Protein AF-Q4RDM4-F1 (afdb_monomer)

Organism: Tetraodon nigroviridis (NCBI:txid99883)

Solvent-accessible surface area (backbone atoms only — not comparable to full-atom values): 5455 Å² total; per-residue (Å²): 133,80,91,82,84,81,83,84,79,83,85,78,79,88,73,64,64,78,80,60,72,49,79,43,78,49,81,45,76,59,82,77,70,86,90,75,45,66,67,57,50,50,38,33,71,71,69,74,42,84,72,91,70,90,72,80,79,82,79,70,50,78,50,76,45,78,46,80,54,95,96,34,34,34,35,39,39,40,40,68

Mean predicted aligned error: 12.15 Å

pLDDT: mean 78.06, std 16.67, range [42.72, 95.38]

Sequence (80 aa):
MASNDSRLQQQSSQKDAADQNFDYMFKLLIIGNSSVGKTSFLFRYADDSFTSAFVSTVGIDFKVKTVFRNDKRIKLQIWV

Nearest PDB structures (foldseek):
  6whe-assembly1_A  TM=9.671E-01  e=1.560E-07  Homo sapiens
  4i1o-assembly2_C  TM=9.576E-01  e=1.273E-07  Homo sapiens
  3tkl-assembly1_A  TM=9.602E-01  e=2.047E-07  Homo sapiens
  4fmb-assembly1_B  TM=9.432E-01  e=6.950E-07  Homo sapiens
  5fbw-assembly1_B  TM=9.478E-01  e=1.570E-06  Homo sapiens

Radius of gyration: 21.27 Å; Cα contacts (8 Å, |Δi|>4): 87; chains: 1; bounding box: 32×49×67 Å

Structure (mmCIF, N/CA/C/O backbone):
data_AF-Q4RDM4-F1
#
_entry.id   AF-Q4RDM4-F1
#
loop_
_atom_site.group_PDB
_atom_site.id
_atom_site.type_symbol
_atom_site.label_atom_id
_atom_site.label_alt_id
_atom_site.label_comp_id
_atom_site.label_asym_id
_atom_site.label_entity_id
_atom_site.label_seq_id
_atom_site.pdbx_PDB_ins_code
_atom_site.Cartn_x
_atom_site.Cartn_y
_atom_site.Cartn_z
_atom_site.occupancy
_atom_site.B_iso_or_equiv
_atom_site.auth_seq_id
_atom_site.auth_comp_id
_atom_site.auth_asym_id
_atom_site.auth_atom_id
_atom_site.pdbx_PDB_model_num
ATOM 1 N N . MET A 1 1 ? -6.930 38.146 47.854 1.00 42.72 1 MET A N 1
ATOM 2 C CA . MET A 1 1 ? -7.807 38.482 46.715 1.00 42.72 1 MET A CA 1
ATOM 3 C C . MET A 1 1 ? -7.081 38.062 45.448 1.00 42.72 1 MET A C 1
ATOM 5 O O . MET A 1 1 ? -5.981 38.547 45.258 1.00 42.72 1 MET A O 1
ATOM 9 N N . ALA A 1 2 ? -7.676 37.112 44.709 1.00 43.97 2 ALA A N 1
ATOM 10 C CA . ALA A 1 2 ? -7.370 36.643 43.343 1.00 43.97 2 ALA A CA 1
ATOM 11 C C . ALA A 1 2 ? -5.874 36.452 42.990 1.00 43.97 2 ALA A C 1
ATOM 13 O O . ALA A 1 2 ? -5.162 37.417 42.762 1.00 43.97 2 ALA A O 1
ATOM 14 N N . SER A 1 3 ? -5.303 35.243 42.980 1.00 51.97 3 SER A N 1
ATOM 15 C CA . SER A 1 3 ? -5.585 34.132 42.048 1.00 51.97 3 SER A CA 1
ATOM 16 C C . SER A 1 3 ? -5.768 34.602 40.607 1.00 51.97 3 SER A C 1
ATOM 18 O O . SER A 1 3 ? -6.883 34.944 40.227 1.00 51.97 3 SER A O 1
ATOM 20 N N . ASN A 1 4 ? -4.688 34.602 39.821 1.00 53.81 4 ASN A N 1
ATOM 21 C CA . ASN A 1 4 ? -4.691 34.166 38.421 1.00 53.81 4 ASN A CA 1
ATOM 22 C C . ASN A 1 4 ? -3.297 34.319 37.813 1.00 53.81 4 ASN A C 1
ATOM 24 O O . ASN A 1 4 ? -2.940 35.395 37.355 1.00 53.81 4 ASN A O 1
ATOM 28 N N . ASP A 1 5 ? -2.562 33.213 37.734 1.00 56.16 5 ASP A N 1
ATOM 29 C CA . ASP A 1 5 ? -1.645 33.009 36.607 1.00 56.16 5 ASP A CA 1
ATOM 30 C C . ASP A 1 5 ? -1.610 31.533 36.173 1.00 56.16 5 ASP A C 1
ATOM 32 O O . ASP A 1 5 ? -0.600 30.955 35.787 1.00 56.16 5 ASP A O 1
ATOM 36 N N . SER A 1 6 ? -2.781 30.892 36.217 1.00 54.28 6 SER A N 1
ATOM 37 C CA . SER A 1 6 ? -3.001 29.496 35.816 1.00 54.28 6 SER A CA 1
ATOM 38 C C . SER A 1 6 ? -3.106 29.309 34.292 1.00 54.28 6 SER A C 1
ATOM 40 O O . SER A 1 6 ? -3.693 28.331 33.835 1.00 54.28 6 SER A O 1
ATOM 42 N N . ARG A 1 7 ? -2.598 30.237 33.469 1.00 58.09 7 ARG A N 1
ATOM 43 C CA . ARG A 1 7 ? -2.862 30.250 32.015 1.00 58.09 7 ARG A CA 1
ATOM 44 C C . ARG A 1 7 ? -1.767 29.653 31.129 1.00 58.09 7 ARG A C 1
ATOM 46 O O . ARG A 1 7 ? -1.866 29.761 29.913 1.00 58.09 7 ARG A O 1
ATOM 53 N N . LEU A 1 8 ? -0.771 28.977 31.705 1.00 61.38 8 LEU A N 1
ATOM 54 C CA . LEU A 1 8 ? 0.343 28.386 30.944 1.00 61.38 8 LEU A CA 1
ATOM 55 C C . LEU A 1 8 ? 0.461 26.854 31.039 1.00 61.38 8 LEU A C 1
ATOM 57 O O . LEU A 1 8 ? 1.492 26.298 30.675 1.00 61.38 8 LEU A O 1
ATOM 61 N N . GLN A 1 9 ? -0.589 26.140 31.453 1.00 55.97 9 GLN A N 1
ATOM 62 C CA . GLN A 1 9 ? -0.608 24.669 31.417 1.00 55.97 9 GLN A CA 1
ATOM 63 C C . GLN A 1 9 ? -1.870 24.121 30.745 1.00 55.97 9 GLN A C 1
ATOM 65 O O . GLN A 1 9 ? -2.765 23.640 31.425 1.00 55.97 9 GLN A O 1
ATOM 70 N N . GLN A 1 10 ? -1.940 24.181 29.410 1.00 56.56 10 GLN A N 1
ATOM 71 C CA . GLN A 1 10 ? -2.571 23.131 28.587 1.00 56.56 10 GLN A CA 1
ATOM 72 C C . GLN A 1 10 ? -2.413 23.423 27.089 1.00 56.56 10 GLN A C 1
ATOM 74 O O . GLN A 1 10 ? -3.323 23.886 26.412 1.00 56.56 10 GLN A O 1
ATOM 79 N N . GLN A 1 11 ? -1.247 23.103 26.539 1.00 50.41 11 GLN A N 1
ATOM 80 C CA . GLN A 1 11 ? -1.154 22.694 25.134 1.00 50.41 11 GLN A CA 1
ATOM 81 C C . GLN A 1 11 ? -0.361 21.388 25.068 1.00 50.41 11 GLN A C 1
ATOM 83 O O . GLN A 1 11 ? 0.695 21.288 24.457 1.00 50.41 11 GLN A O 1
ATOM 88 N N . SER A 1 12 ? -0.866 20.364 25.759 1.00 46.41 12 SER A N 1
ATOM 89 C CA . SER A 1 12 ? -0.439 18.985 25.538 1.00 46.41 12 SER A CA 1
ATOM 90 C C . SER A 1 12 ? -1.172 18.432 24.312 1.00 46.41 12 SER A C 1
ATOM 92 O O . SER A 1 12 ? -2.370 18.169 24.365 1.00 46.41 12 SER A O 1
ATOM 94 N N . SER A 1 13 ? -0.426 18.271 23.220 1.00 51.91 13 SER A N 1
ATOM 95 C CA . SER A 1 13 ? -0.552 17.158 22.267 1.00 51.91 13 SER A CA 1
ATOM 96 C C . SER A 1 13 ? -1.933 16.916 21.629 1.00 51.91 13 SER A C 1
ATOM 98 O O . SER A 1 13 ? -2.603 15.934 21.923 1.00 51.91 13 SER A O 1
ATOM 100 N N . GLN A 1 14 ? -2.336 17.752 20.668 1.00 52.19 14 GLN A N 1
ATOM 101 C CA . GLN A 1 14 ? -3.452 17.457 19.744 1.00 52.19 14 GLN A CA 1
ATOM 102 C C . GLN A 1 14 ? -2.973 17.201 18.301 1.00 52.19 14 GLN A C 1
ATOM 104 O O . GLN A 1 14 ? -3.621 17.605 17.340 1.00 52.19 14 GLN A O 1
ATOM 109 N N . LYS A 1 15 ? -1.824 16.537 18.119 1.00 45.50 15 LYS A N 1
ATOM 110 C CA . LYS A 1 15 ? -1.355 16.123 16.780 1.00 45.50 15 LYS A CA 1
ATOM 111 C C . LYS A 1 15 ? -1.395 14.617 16.515 1.00 45.50 15 LYS A C 1
ATOM 113 O O . LYS A 1 15 ? -1.374 14.237 15.354 1.00 45.50 15 LYS A O 1
ATOM 118 N N . ASP A 1 16 ? -1.602 13.786 17.536 1.00 46.91 16 ASP A N 1
ATOM 119 C CA . ASP A 1 16 ? -1.487 12.325 17.379 1.00 46.91 16 ASP A CA 1
ATOM 120 C C . ASP A 1 16 ? -2.838 11.590 17.268 1.00 46.91 16 ASP A C 1
ATOM 122 O O . ASP A 1 16 ? -2.887 10.408 16.932 1.00 46.91 16 ASP A O 1
ATOM 126 N N . ALA A 1 17 ? -3.966 12.273 17.506 1.00 50.00 17 ALA A N 1
ATOM 127 C CA . ALA A 1 17 ? -5.295 11.648 17.457 1.00 50.00 17 ALA A CA 1
ATOM 128 C C . ALA A 1 17 ? -5.823 11.440 16.025 1.00 50.00 17 ALA A C 1
ATOM 130 O O . ALA A 1 17 ? -6.599 10.517 15.777 1.00 50.00 17 ALA A O 1
ATOM 131 N N . ALA A 1 18 ? -5.397 12.274 15.069 1.00 52.25 18 ALA A N 1
ATOM 132 C CA . ALA A 1 18 ? -5.786 12.121 13.666 1.00 52.25 18 ALA A CA 1
ATOM 133 C C . ALA A 1 18 ? -5.166 10.861 13.041 1.00 52.25 18 ALA A C 1
ATOM 135 O O . ALA A 1 18 ? -5.803 10.208 12.214 1.00 52.25 18 ALA A O 1
ATOM 136 N N . ASP A 1 19 ? -3.964 10.486 13.491 1.00 56.00 19 ASP A N 1
ATOM 137 C CA . ASP A 1 19 ? -3.256 9.307 13.000 1.00 56.00 19 ASP A CA 1
ATOM 138 C C . ASP A 1 19 ? -3.809 7.988 13.548 1.00 56.00 19 ASP A C 1
ATOM 140 O O . ASP A 1 19 ? -3.595 6.959 12.914 1.00 56.00 19 ASP A O 1
ATOM 144 N N . GLN A 1 20 ? -4.563 8.011 14.653 1.00 61.31 20 GLN A N 1
ATOM 145 C CA . GLN A 1 20 ? -5.168 6.830 15.290 1.00 61.31 20 GLN A CA 1
ATOM 146 C C . GLN A 1 20 ? -6.648 6.618 14.933 1.00 61.31 20 GLN A C 1
ATOM 148 O O . GLN A 1 20 ? -7.312 5.756 15.502 1.00 61.31 20 GLN A O 1
ATOM 153 N N . ASN A 1 21 ? -7.199 7.382 13.985 1.00 78.62 21 ASN A N 1
ATOM 154 C CA . ASN A 1 21 ? -8.602 7.247 13.586 1.00 78.62 21 ASN A CA 1
ATOM 155 C C . ASN A 1 21 ? -8.805 6.108 12.571 1.00 78.62 21 ASN A C 1
ATOM 157 O O . ASN A 1 21 ? -9.305 6.320 11.461 1.00 78.62 21 ASN A O 1
ATOM 161 N N . PHE A 1 22 ? -8.361 4.903 12.921 1.00 86.31 22 PHE A N 1
ATOM 162 C CA . PHE A 1 22 ? -8.627 3.685 12.167 1.00 86.31 22 PHE A CA 1
ATOM 163 C C . PHE A 1 22 ? -8.883 2.514 13.121 1.00 86.31 22 PHE A C 1
ATOM 165 O O . PHE A 1 22 ? -8.206 2.363 14.131 1.00 86.31 22 PHE A O 1
ATOM 172 N N . ASP A 1 23 ? -9.864 1.678 12.794 1.00 92.19 23 ASP A N 1
ATOM 173 C CA . ASP A 1 23 ? -10.199 0.476 13.561 1.00 92.19 23 ASP A CA 1
ATOM 174 C C . ASP A 1 23 ? -9.227 -0.673 13.266 1.00 92.19 23 ASP A C 1
ATOM 176 O O . ASP A 1 23 ? -8.927 -1.485 14.139 1.00 92.19 23 ASP A O 1
ATOM 180 N N . TYR A 1 24 ? -8.738 -0.752 12.024 1.00 93.94 24 TYR A N 1
ATOM 181 C CA . TYR A 1 24 ? -7.855 -1.824 11.567 1.00 93.94 24 TYR A CA 1
ATOM 182 C C . TYR A 1 24 ? -6.736 -1.290 10.682 1.00 93.94 24 TYR A C 1
ATOM 184 O O . TYR A 1 24 ? -6.941 -0.360 9.902 1.00 93.94 24 TYR A O 1
ATOM 192 N N . MET A 1 25 ? -5.568 -1.930 10.756 1.00 93.94 25 MET A N 1
ATOM 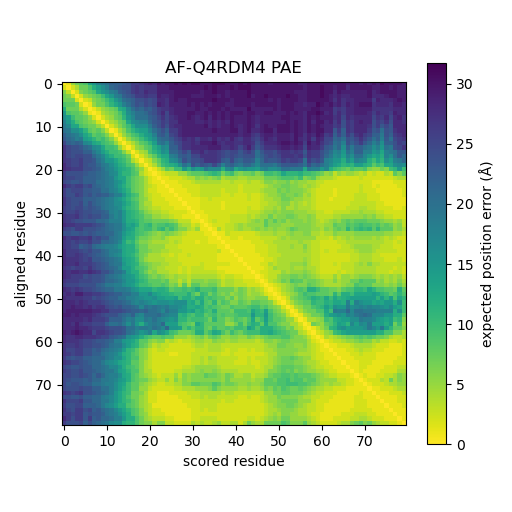193 C CA . MET A 1 25 ? -4.454 -1.686 9.845 1.00 93.94 25 MET A CA 1
ATOM 194 C C . MET A 1 25 ? -3.987 -2.995 9.216 1.00 93.94 25 MET A C 1
ATOM 196 O O . MET A 1 25 ? -3.602 -3.922 9.926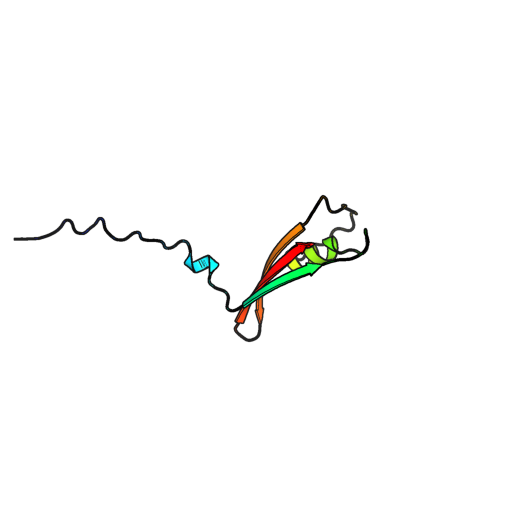 1.00 93.94 25 MET A O 1
ATOM 200 N N . PHE A 1 26 ? -3.970 -3.041 7.886 1.00 95.38 26 PHE A N 1
ATOM 201 C CA . PHE A 1 26 ? -3.428 -4.167 7.131 1.00 95.38 26 PHE A CA 1
ATOM 202 C C . PHE A 1 26 ? -2.181 -3.757 6.368 1.00 95.38 26 PHE A C 1
ATOM 204 O O . PHE A 1 26 ? -2.102 -2.663 5.806 1.00 95.38 26 PHE A O 1
ATOM 211 N N . LYS A 1 27 ? -1.220 -4.679 6.340 1.00 94.62 27 LYS A N 1
ATOM 212 C CA . LYS A 1 27 ? 0.035 -4.548 5.616 1.00 94.62 27 LYS A CA 1
ATOM 213 C C . LYS A 1 27 ? 0.028 -5.501 4.424 1.00 94.62 27 LYS A C 1
ATOM 215 O O . LYS A 1 27 ? -0.081 -6.706 4.623 1.00 94.62 27 LYS A O 1
ATOM 220 N N . LEU A 1 28 ? 0.107 -4.967 3.209 1.00 94.56 28 LEU A N 1
ATOM 221 C CA . LEU A 1 28 ? -0.001 -5.716 1.959 1.00 94.56 28 LEU A CA 1
ATOM 222 C C . LEU A 1 28 ? 1.296 -5.599 1.163 1.00 94.56 28 LEU A C 1
ATOM 224 O O . LEU A 1 28 ? 1.721 -4.493 0.854 1.00 94.56 28 LEU A O 1
ATOM 228 N N . LEU A 1 29 ? 1.885 -6.729 0.786 1.00 94.00 29 LEU A N 1
ATOM 229 C CA . LEU A 1 29 ? 3.039 -6.782 -0.108 1.00 94.00 29 LEU A CA 1
ATOM 230 C C . LEU A 1 29 ? 2.608 -7.397 -1.441 1.00 94.00 29 LEU A C 1
ATOM 232 O O . LEU A 1 29 ? 2.077 -8.507 -1.467 1.00 94.00 29 LEU A O 1
ATOM 236 N N . ILE A 1 30 ? 2.831 -6.684 -2.540 1.00 91.50 30 ILE A N 1
ATOM 237 C CA . ILE A 1 30 ? 2.511 -7.144 -3.889 1.00 91.50 30 ILE A CA 1
ATOM 238 C C . ILE A 1 30 ? 3.799 -7.643 -4.541 1.00 91.50 30 ILE A C 1
ATOM 240 O O . ILE A 1 30 ? 4.672 -6.864 -4.903 1.00 91.50 30 ILE A O 1
ATOM 244 N N . ILE A 1 31 ? 3.895 -8.956 -4.736 1.00 91.44 31 ILE A N 1
ATOM 245 C CA . ILE A 1 31 ? 5.042 -9.607 -5.378 1.00 91.44 31 ILE A CA 1
ATOM 246 C C . ILE A 1 31 ? 4.668 -10.153 -6.756 1.00 91.44 31 ILE A C 1
ATOM 248 O O . ILE A 1 31 ? 3.512 -10.468 -7.029 1.00 91.44 31 ILE A O 1
ATOM 252 N N . GLY A 1 32 ? 5.656 -10.273 -7.638 1.00 90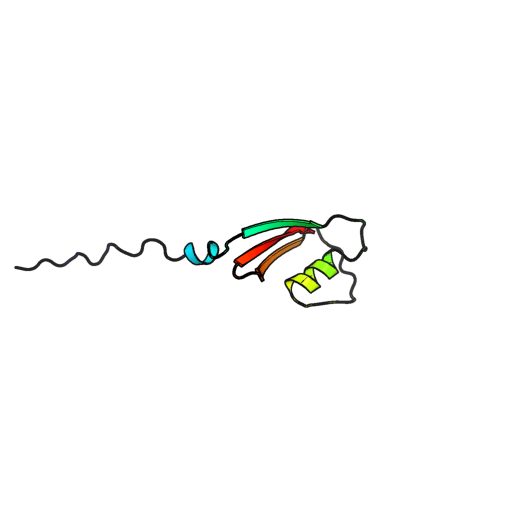.12 32 GLY A N 1
A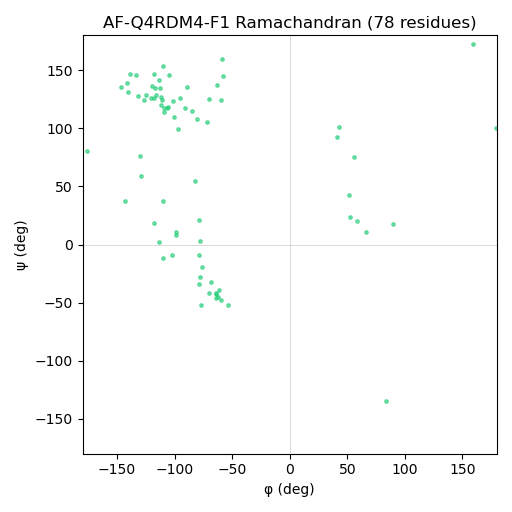TOM 253 C CA . GLY A 1 32 ? 5.479 -10.859 -8.966 1.00 90.12 32 GLY A CA 1
ATOM 254 C C . GLY A 1 32 ? 6.567 -10.429 -9.939 1.00 90.12 32 GLY A C 1
ATOM 255 O O . GLY A 1 32 ? 7.357 -9.530 -9.640 1.00 90.12 32 GLY A O 1
ATOM 256 N N . ASN A 1 33 ? 6.579 -11.038 -11.124 1.00 89.12 33 ASN A N 1
ATOM 257 C CA . ASN A 1 33 ? 7.578 -10.765 -12.158 1.00 89.12 33 ASN A CA 1
ATOM 258 C C . ASN A 1 33 ? 7.593 -9.288 -12.580 1.00 89.12 33 ASN A C 1
ATOM 260 O O . ASN A 1 33 ? 6.631 -8.534 -12.383 1.00 89.12 33 ASN A O 1
ATOM 264 N N . SER A 1 34 ? 8.702 -8.854 -13.168 1.00 84.94 34 SER A N 1
ATOM 265 C CA . SER A 1 34 ? 8.799 -7.526 -13.772 1.00 84.94 34 SER A CA 1
ATOM 266 C C . SER A 1 34 ? 7.732 -7.347 -14.855 1.00 84.94 34 SER A C 1
ATOM 268 O O . SER A 1 34 ? 7.367 -8.294 -15.548 1.00 84.94 34 SER A O 1
ATOM 270 N N . SER A 1 35 ? 7.207 -6.127 -14.971 1.00 82.19 35 SER A N 1
ATOM 271 C CA . SER A 1 35 ? 6.257 -5.733 -16.024 1.00 82.19 35 SER A CA 1
ATOM 272 C C . SER A 1 35 ? 4.873 -6.400 -16.010 1.00 82.19 35 SER A C 1
ATOM 274 O O . SER A 1 35 ? 4.095 -6.174 -16.928 1.00 82.19 35 SER A O 1
ATOM 276 N N . VAL A 1 36 ? 4.494 -7.128 -14.951 1.00 88.75 36 VAL A N 1
ATOM 277 C CA . VAL A 1 36 ? 3.123 -7.679 -14.801 1.00 88.75 36 VAL A CA 1
ATOM 278 C C . VAL A 1 36 ? 2.074 -6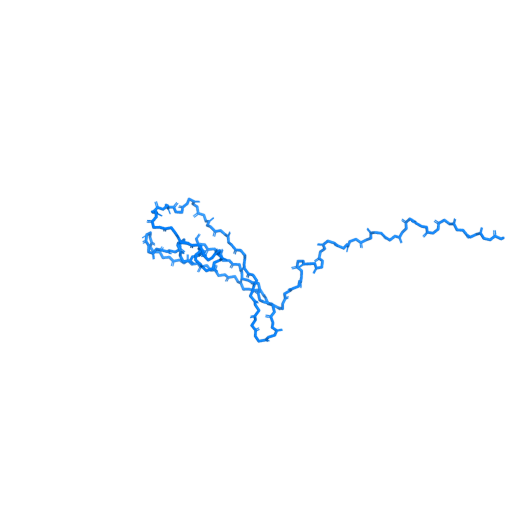.647 -14.351 1.00 88.75 36 VAL A C 1
ATOM 280 O O . VAL A 1 36 ? 0.925 -6.999 -14.113 1.00 88.75 36 VAL A O 1
ATOM 283 N N . GLY A 1 37 ? 2.459 -5.374 -14.197 1.00 88.12 37 GLY A N 1
ATOM 284 C CA . GLY A 1 37 ? 1.534 -4.282 -13.864 1.00 88.12 37 GLY A CA 1
ATOM 285 C C . GLY A 1 37 ? 1.319 -4.008 -12.370 1.00 88.12 37 GLY A C 1
ATOM 286 O O . GLY A 1 37 ? 0.361 -3.326 -12.022 1.00 88.12 37 GLY A O 1
ATOM 287 N N . LYS A 1 38 ? 2.203 -4.482 -11.478 1.00 91.44 38 LYS A N 1
ATOM 288 C CA . LYS A 1 38 ? 2.100 -4.266 -10.015 1.00 91.44 38 LYS A CA 1
ATOM 289 C C . LYS A 1 38 ? 1.969 -2.784 -9.635 1.00 91.44 38 LYS A C 1
ATOM 291 O O . LYS A 1 38 ? 1.022 -2.400 -8.956 1.00 91.44 38 LYS A O 1
ATOM 296 N N . THR A 1 39 ? 2.876 -1.945 -10.140 1.00 88.25 39 THR A N 1
ATOM 297 C CA . THR A 1 39 ? 2.858 -0.491 -9.916 1.00 88.25 39 THR A CA 1
ATOM 298 C C . THR A 1 39 ? 1.614 0.162 -10.524 1.00 88.25 39 THR A C 1
ATOM 300 O O . THR A 1 39 ? 0.959 0.960 -9.861 1.00 88.25 39 THR A O 1
ATOM 303 N N . SER A 1 40 ? 1.207 -0.227 -11.737 1.00 87.69 40 SER A N 1
ATOM 304 C CA . SER A 1 40 ? -0.020 0.284 -12.368 1.00 87.69 40 SER A CA 1
ATOM 305 C C . SER A 1 40 ? -1.276 -0.057 -11.560 1.00 87.69 40 SER A C 1
ATOM 307 O O . SER A 1 40 ? -2.162 0.784 -11.419 1.00 87.69 40 SER A O 1
ATOM 309 N N . PHE A 1 41 ? -1.344 -1.265 -10.991 1.00 88.25 41 PHE A N 1
ATOM 310 C CA . PHE A 1 41 ? -2.422 -1.672 -10.091 1.00 88.25 41 PHE A CA 1
ATOM 311 C C . PHE A 1 41 ? -2.426 -0.840 -8.805 1.00 88.25 41 PHE A C 1
ATOM 313 O O . PHE A 1 41 ? -3.481 -0.349 -8.405 1.00 88.25 41 PHE A O 1
ATOM 320 N N . LEU A 1 42 ? -1.257 -0.635 -8.187 1.00 89.31 42 LEU A N 1
ATOM 321 C CA . LEU A 1 42 ? -1.126 0.180 -6.980 1.00 89.31 42 LEU A CA 1
ATOM 322 C C . LEU A 1 42 ? -1.591 1.620 -7.213 1.00 89.31 42 LEU A C 1
ATOM 324 O O . LEU A 1 42 ? -2.393 2.125 -6.433 1.00 89.31 42 LEU A O 1
ATOM 328 N N . PHE A 1 43 ? -1.142 2.260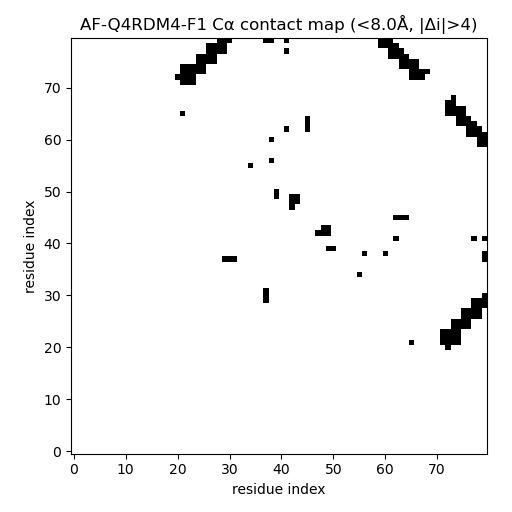 -8.294 1.00 86.88 43 PHE A N 1
ATOM 329 C CA . PHE A 1 43 ? -1.548 3.626 -8.633 1.00 86.88 43 PHE A CA 1
ATOM 330 C C . PHE A 1 43 ? -3.036 3.728 -8.949 1.00 86.88 43 PHE A C 1
ATOM 332 O O . PHE A 1 43 ? -3.697 4.641 -8.456 1.00 86.88 43 PHE A O 1
ATOM 339 N N . ARG A 1 44 ? -3.593 2.762 -9.689 1.00 89.06 44 ARG A N 1
ATOM 340 C CA . ARG A 1 44 ? -5.034 2.735 -9.944 1.00 89.06 44 ARG A CA 1
ATOM 341 C C . ARG A 1 44 ? -5.821 2.573 -8.650 1.00 89.06 44 ARG A C 1
ATOM 343 O O . ARG A 1 44 ? -6.810 3.262 -8.441 1.00 89.06 44 ARG A O 1
ATOM 350 N N . TYR A 1 45 ? -5.402 1.668 -7.773 1.00 87.25 45 TYR A N 1
ATOM 351 C CA . TYR A 1 45 ? -6.114 1.432 -6.526 1.00 87.25 45 TYR A CA 1
ATOM 352 C C . TYR A 1 45 ? -5.970 2.596 -5.544 1.00 87.25 45 TYR A C 1
ATOM 354 O O . TYR A 1 45 ? -6.949 2.956 -4.893 1.00 87.25 45 TYR A O 1
ATOM 362 N N . ALA A 1 46 ? -4.776 3.176 -5.405 1.00 85.62 46 ALA A N 1
ATOM 363 C CA . ALA A 1 46 ? -4.495 4.233 -4.440 1.00 85.62 46 ALA A CA 1
ATOM 364 C C . ALA A 1 46 ? -5.038 5.592 -4.901 1.00 85.62 46 ALA A C 1
ATOM 366 O O . ALA A 1 46 ? -5.827 6.198 -4.171 1.00 85.62 46 ALA A O 1
ATOM 367 N N . ASP A 1 47 ? -4.685 5.990 -6.125 1.00 83.19 47 ASP A N 1
ATOM 368 C CA . ASP A 1 47 ? -4.801 7.359 -6.638 1.00 83.19 47 ASP A CA 1
ATOM 369 C C . ASP A 1 47 ? -5.834 7.496 -7.779 1.00 83.19 47 ASP A C 1
ATOM 371 O O . ASP A 1 47 ? -5.966 8.574 -8.351 1.00 83.19 47 ASP A O 1
ATOM 375 N N . ASP A 1 48 ? -6.533 6.412 -8.146 1.00 81.50 48 ASP A N 1
ATOM 376 C CA . ASP A 1 48 ? -7.463 6.331 -9.293 1.00 81.50 48 ASP A CA 1
ATOM 377 C C . ASP A 1 48 ? -6.856 6.800 -10.632 1.00 81.50 48 ASP A C 1
ATOM 379 O O . ASP A 1 48 ? -7.544 7.174 -11.580 1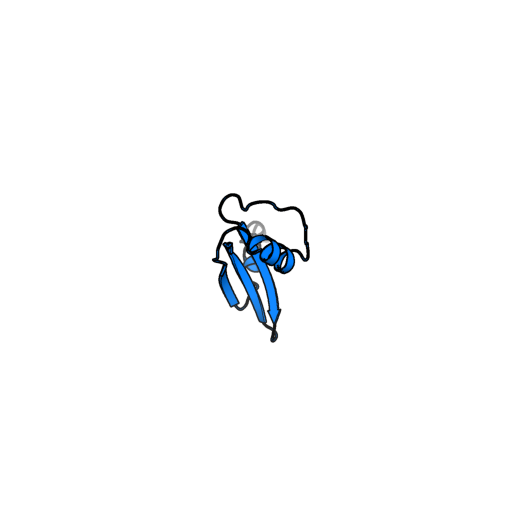.00 81.50 48 ASP A O 1
ATOM 383 N N . SER A 1 49 ? -5.526 6.748 -10.725 1.00 75.31 49 SER A N 1
ATOM 384 C CA . SER A 1 49 ? -4.760 7.177 -11.889 1.00 75.31 49 SER A CA 1
ATOM 385 C C . SER A 1 49 ? -4.256 5.976 -12.678 1.00 75.31 49 SER A C 1
ATOM 387 O O . SER A 1 49 ? -3.925 4.925 -12.124 1.00 75.31 49 SER A O 1
ATOM 389 N N . PHE A 1 50 ? -4.194 6.117 -14.000 1.00 73.25 50 PHE A N 1
ATOM 390 C CA . PHE A 1 50 ? -3.577 5.134 -14.878 1.00 73.25 50 PHE A CA 1
ATOM 391 C C . PHE A 1 50 ? -2.799 5.829 -15.983 1.00 73.25 50 PHE A C 1
ATOM 393 O O . PHE A 1 50 ? -3.324 6.698 -16.675 1.00 73.25 50 PHE A O 1
ATOM 400 N N . THR A 1 51 ? -1.558 5.393 -16.170 1.00 71.62 51 THR A N 1
ATOM 401 C CA . THR A 1 51 ? -0.722 5.777 -17.301 1.00 71.62 51 THR A CA 1
ATOM 402 C C . THR A 1 51 ? -0.358 4.531 -18.095 1.00 71.62 51 THR A C 1
ATOM 404 O O . THR A 1 51 ? -0.016 3.497 -17.520 1.00 71.62 51 THR A O 1
ATOM 407 N N . SER A 1 52 ? -0.444 4.628 -19.421 1.00 68.25 52 SER A N 1
ATOM 408 C CA . SER A 1 52 ? 0.028 3.588 -20.338 1.00 68.25 52 SER A CA 1
ATOM 409 C C . SER A 1 52 ? 1.548 3.619 -20.522 1.00 68.25 52 SER A C 1
ATOM 411 O O . SER A 1 52 ? 2.102 2.718 -21.147 1.00 68.25 52 SER A O 1
ATOM 413 N N . ALA A 1 53 ? 2.231 4.648 -20.007 1.00 70.19 53 ALA A N 1
ATOM 414 C CA . ALA A 1 53 ? 3.681 4.722 -20.050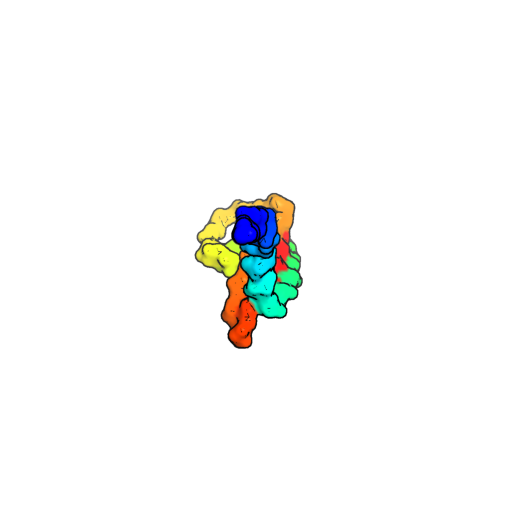 1.00 70.19 53 ALA A CA 1
ATOM 415 C C . ALA A 1 53 ? 4.281 3.670 -19.111 1.00 70.19 53 ALA A C 1
ATOM 417 O O . ALA A 1 53 ? 3.975 3.632 -17.917 1.00 70.19 53 ALA A O 1
ATOM 418 N N . PHE A 1 54 ? 5.160 2.827 -19.653 1.00 62.31 54 PHE A N 1
ATOM 419 C CA . PHE A 1 54 ? 5.934 1.903 -18.841 1.00 62.31 54 PHE A CA 1
ATOM 420 C C . PHE A 1 54 ? 6.993 2.686 -18.064 1.00 62.31 54 PHE A C 1
ATOM 422 O O . PHE A 1 54 ? 7.999 3.120 -18.623 1.00 62.31 54 PHE A O 1
ATOM 429 N N . VAL A 1 55 ? 6.758 2.857 -16.767 1.00 68.75 55 VAL A N 1
ATOM 430 C CA . VAL A 1 55 ? 7.757 3.352 -15.823 1.00 68.75 55 VAL A CA 1
ATOM 431 C C . VAL A 1 55 ? 8.141 2.173 -14.944 1.00 68.75 55 VAL A C 1
ATOM 433 O O . VAL A 1 55 ? 7.300 1.636 -14.222 1.00 68.75 55 VAL A O 1
ATOM 436 N N . SER A 1 56 ? 9.396 1.728 -15.045 1.00 70.00 56 SER A N 1
ATOM 437 C CA . SER A 1 56 ? 9.905 0.703 -14.136 1.00 70.00 56 SER A CA 1
ATOM 438 C C . SER A 1 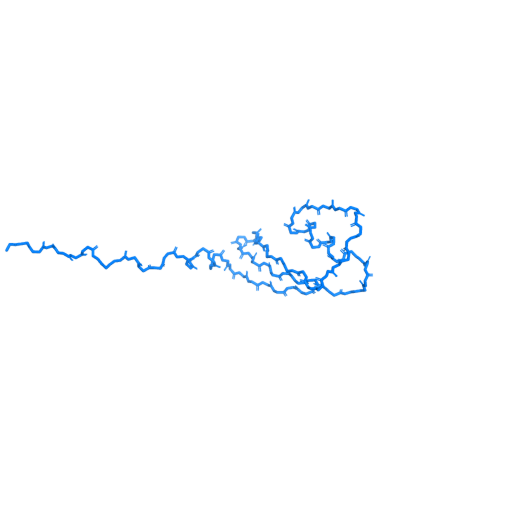56 ? 9.883 1.249 -12.716 1.00 70.00 56 SER A C 1
ATOM 440 O O . SER A 1 56 ? 10.305 2.380 -12.477 1.00 70.00 56 SER A O 1
ATOM 442 N N . THR A 1 57 ? 9.446 0.427 -11.770 1.00 71.44 57 THR A N 1
ATOM 443 C CA . THR A 1 57 ? 9.588 0.721 -10.347 1.00 71.44 57 THR A CA 1
ATOM 444 C C . THR A 1 57 ? 11.072 0.863 -10.028 1.00 71.44 57 THR A C 1
ATOM 446 O O . THR A 1 57 ? 11.860 -0.038 -10.332 1.00 71.44 57 THR A O 1
ATOM 449 N N . VAL A 1 58 ? 11.474 1.993 -9.450 1.00 74.62 58 VAL A N 1
ATOM 450 C CA . VAL A 1 58 ? 12.831 2.177 -8.929 1.00 74.62 58 VAL A CA 1
ATOM 451 C C . VAL A 1 58 ? 12.773 1.901 -7.431 1.00 74.62 58 VAL A C 1
ATOM 453 O O . VAL A 1 58 ? 12.364 2.757 -6.655 1.00 74.62 58 VAL A O 1
ATOM 456 N N . GLY A 1 59 ? 13.165 0.694 -7.023 1.00 79.00 59 GLY A N 1
ATOM 457 C CA . GLY A 1 59 ? 13.110 0.277 -5.619 1.00 79.00 59 GLY A CA 1
ATOM 458 C C . GLY A 1 59 ? 11.733 -0.245 -5.201 1.00 79.00 59 GLY A C 1
ATOM 459 O O . GLY A 1 59 ? 11.162 -1.069 -5.910 1.00 79.00 59 GLY A O 1
ATOM 460 N N . ILE A 1 60 ? 11.254 0.197 -4.032 1.00 83.31 60 ILE A N 1
ATOM 461 C CA . ILE A 1 60 ? 9.979 -0.211 -3.419 1.00 83.31 60 ILE A CA 1
ATOM 462 C C . ILE A 1 60 ? 9.028 0.983 -3.436 1.00 83.31 60 ILE A C 1
ATOM 464 O O . ILE A 1 60 ? 9.366 2.042 -2.901 1.00 83.31 60 ILE A O 1
ATOM 468 N N . ASP A 1 61 ? 7.828 0.796 -3.981 1.00 85.69 61 ASP A N 1
ATOM 469 C CA . ASP A 1 61 ? 6.765 1.801 -3.905 1.00 85.69 61 ASP A CA 1
ATOM 470 C C . ASP A 1 61 ? 5.936 1.586 -2.634 1.00 85.69 61 ASP A C 1
ATOM 472 O O . ASP A 1 61 ? 5.541 0.464 -2.315 1.00 85.69 61 ASP A O 1
ATOM 476 N N . PHE A 1 62 ? 5.631 2.670 -1.915 1.00 89.62 62 PHE A N 1
ATOM 477 C CA . PHE A 1 62 ? 4.805 2.632 -0.708 1.00 89.62 62 PHE A CA 1
ATOM 478 C C . PHE A 1 62 ? 3.615 3.582 -0.806 1.00 89.62 62 PHE A C 1
ATOM 480 O O . PHE A 1 62 ? 3.770 4.778 -1.067 1.00 89.62 62 PHE A O 1
ATOM 487 N N . LYS A 1 63 ? 2.415 3.063 -0.534 1.00 89.81 63 LYS A N 1
ATOM 488 C CA . LYS A 1 63 ? 1.185 3.860 -0.464 1.00 89.81 63 LYS A CA 1
ATOM 489 C C . LYS A 1 63 ? 0.365 3.505 0.766 1.00 89.81 63 LYS A C 1
ATOM 491 O O . LYS A 1 63 ? 0.290 2.349 1.181 1.00 89.81 63 LYS A O 1
ATOM 496 N N . VAL A 1 64 ? -0.305 4.518 1.311 1.00 91.62 64 VAL A N 1
ATOM 497 C CA . VAL A 1 64 ? -1.287 4.364 2.385 1.00 91.62 64 VAL A CA 1
ATOM 498 C C . VAL A 1 64 ? -2.647 4.797 1.870 1.00 91.62 64 VAL A C 1
ATOM 500 O O . VAL A 1 64 ? -2.787 5.900 1.349 1.00 91.62 64 VAL A O 1
ATOM 503 N N . LYS A 1 65 ? -3.656 3.945 2.047 1.00 90.50 65 LYS A N 1
ATOM 504 C CA . LYS A 1 65 ? -5.047 4.267 1.729 1.00 90.50 65 LYS A CA 1
ATOM 505 C C . LYS A 1 65 ? -5.948 3.894 2.891 1.00 90.50 65 LYS A C 1
ATOM 507 O O . LYS A 1 65 ? -5.926 2.756 3.348 1.00 90.50 65 LYS A O 1
ATOM 512 N N . THR A 1 66 ? -6.770 4.834 3.337 1.00 91.81 66 THR A N 1
ATOM 513 C CA . THR A 1 66 ? -7.823 4.553 4.315 1.00 91.81 66 THR A CA 1
ATOM 514 C C . THR A 1 66 ? -9.125 4.286 3.574 1.00 91.81 66 THR A C 1
ATOM 516 O O . THR A 1 66 ? -9.556 5.097 2.756 1.00 91.81 66 THR A O 1
ATOM 519 N N . VAL A 1 67 ? -9.752 3.145 3.845 1.00 92.25 67 VAL A N 1
ATOM 520 C CA . VAL A 1 67 ? -11.044 2.753 3.274 1.00 92.25 67 VAL A CA 1
ATOM 521 C C . VAL A 1 67 ? -12.078 2.600 4.380 1.00 92.25 67 VAL A C 1
ATOM 523 O O . VAL A 1 67 ? -11.753 2.189 5.490 1.00 92.25 67 VAL A O 1
ATOM 526 N N . PHE A 1 68 ? -13.333 2.927 4.080 1.00 93.00 68 PHE A N 1
ATOM 527 C CA . PHE A 1 68 ? -14.451 2.732 5.002 1.00 93.00 68 PHE A CA 1
ATOM 528 C C . PHE A 1 68 ? -15.293 1.541 4.541 1.00 93.00 68 PHE A C 1
ATOM 530 O O . PHE A 1 68 ? -15.798 1.537 3.411 1.00 93.00 68 PHE A O 1
ATOM 537 N N . ARG A 1 69 ? -15.390 0.498 5.370 1.00 90.38 69 ARG A N 1
ATOM 538 C CA . ARG A 1 69 ? -16.132 -0.740 5.079 1.00 90.38 69 ARG A CA 1
ATOM 539 C C . ARG A 1 69 ? -16.732 -1.288 6.370 1.00 90.38 69 ARG A C 1
ATOM 541 O O . ARG A 1 69 ? -16.030 -1.343 7.369 1.00 90.38 69 ARG A O 1
ATOM 548 N N . ASN A 1 70 ? -17.995 -1.715 6.334 1.00 93.00 70 ASN A N 1
ATOM 549 C CA . ASN A 1 70 ? -18.716 -2.274 7.490 1.00 93.00 70 ASN A CA 1
ATOM 550 C C . ASN A 1 70 ? -18.645 -1.374 8.740 1.00 93.00 70 ASN A C 1
ATOM 552 O O . ASN A 1 70 ? -18.363 -1.859 9.830 1.00 93.00 70 ASN A O 1
ATOM 556 N N . ASP A 1 71 ? -18.808 -0.061 8.555 1.00 92.19 71 ASP A N 1
ATOM 557 C CA . ASP A 1 71 ? -18.668 0.967 9.600 1.00 92.19 71 ASP A CA 1
ATOM 558 C C . ASP A 1 71 ? -17.302 1.019 10.302 1.00 92.19 71 ASP A C 1
ATOM 560 O O . ASP A 1 71 ? -17.156 1.574 11.391 1.00 92.19 71 ASP A O 1
ATOM 564 N N . LYS A 1 72 ? -16.275 0.462 9.655 1.00 93.62 72 LYS A N 1
ATOM 565 C CA . LYS A 1 72 ? -14.898 0.431 10.136 1.00 93.62 72 LYS A CA 1
ATOM 566 C C . LYS A 1 72 ? -13.980 1.199 9.199 1.00 93.62 72 LYS A C 1
ATOM 568 O O . LYS A 1 72 ? -14.032 1.049 7.974 1.00 93.62 72 LYS A O 1
ATOM 573 N N . ARG A 1 73 ? -13.107 2.019 9.781 1.00 93.38 73 ARG A N 1
ATOM 574 C CA . ARG A 1 73 ? -12.011 2.693 9.080 1.00 93.38 73 ARG A CA 1
ATOM 575 C C . ARG A 1 73 ? -10.823 1.747 9.025 1.00 93.38 73 ARG A C 1
ATOM 577 O O . ARG A 1 73 ? -10.238 1.406 10.047 1.00 93.38 73 ARG A O 1
ATOM 584 N N . ILE A 1 74 ? -10.458 1.332 7.826 1.00 94.56 74 ILE A N 1
ATOM 585 C CA . ILE A 1 74 ? -9.381 0.378 7.593 1.00 94.56 74 ILE A CA 1
ATOM 586 C C . ILE A 1 74 ? -8.234 1.107 6.903 1.00 94.56 74 ILE A C 1
ATOM 588 O O . ILE A 1 74 ? -8.398 1.626 5.801 1.00 94.56 74 ILE A O 1
ATOM 592 N N . LYS A 1 75 ? -7.061 1.127 7.534 1.00 94.06 75 LYS A N 1
ATOM 593 C CA . LYS A 1 75 ? -5.822 1.671 6.977 1.00 94.06 75 LYS A CA 1
ATOM 594 C C . LYS A 1 75 ? -5.069 0.565 6.246 1.00 94.06 75 LYS A C 1
ATOM 596 O O . LYS A 1 75 ? -4.658 -0.426 6.843 1.00 94.06 75 LYS A O 1
ATOM 601 N N . LEU A 1 76 ? -4.883 0.727 4.946 1.00 94.75 76 LEU A N 1
ATOM 602 C CA . LEU A 1 76 ? -4.112 -0.183 4.109 1.00 94.75 76 LEU A CA 1
ATOM 603 C C . LEU A 1 76 ? -2.742 0.433 3.861 1.00 94.75 76 LEU A C 1
ATOM 605 O O . LEU A 1 76 ? -2.647 1.554 3.367 1.00 94.75 76 LEU A O 1
ATOM 609 N N . GLN A 1 77 ? -1.697 -0.302 4.209 1.00 94.44 77 GLN A N 1
ATOM 610 C CA . GLN A 1 77 ? -0.315 0.008 3.876 1.00 94.44 77 GLN A CA 1
ATOM 611 C C . GLN A 1 77 ? 0.123 -0.976 2.798 1.00 94.44 77 GLN A C 1
ATOM 613 O O . GLN A 1 77 ? 0.085 -2.181 3.034 1.00 94.44 77 GLN A O 1
ATOM 618 N N . ILE A 1 78 ? 0.470 -0.480 1.615 1.00 94.38 78 ILE A N 1
ATOM 619 C CA . ILE A 1 78 ? 0.745 -1.315 0.447 1.00 94.38 78 ILE A CA 1
ATOM 620 C C . ILE A 1 78 ? 2.176 -1.061 -0.020 1.00 94.38 78 ILE A C 1
ATOM 622 O O . ILE A 1 78 ? 2.543 0.089 -0.263 1.00 94.38 78 ILE A O 1
ATOM 626 N N . TRP A 1 79 ? 2.947 -2.140 -0.146 1.00 93.12 79 TRP A N 1
ATOM 627 C CA . TRP A 1 79 ? 4.300 -2.174 -0.697 1.00 93.12 79 TRP A CA 1
ATOM 628 C C . TRP A 1 79 ? 4.298 -2.958 -2.016 1.00 93.12 79 TRP A C 1
ATOM 630 O O . TRP A 1 79 ? 3.698 -4.035 -2.084 1.00 93.12 79 TRP A O 1
ATOM 640 N N . VAL A 1 80 ? 4.957 -2.424 -3.045 1.00 88.94 80 VAL A N 1
ATOM 641 C CA . VAL A 1 80 ? 5.209 -3.057 -4.359 1.00 88.94 80 VAL A CA 1
ATOM 642 C C . VAL A 1 80 ? 6.702 -3.199 -4.587 1.00 88.94 80 VAL A C 1
ATOM 644 O O . VAL A 1 80 ? 7.425 -2.247 -4.218 1.00 88.94 80 VAL A O 1
#

Foldseek 3Di:
DDDDPPPPPDPPDPPCVVVVQFPEEDEEEDDDDWPPCSVQVVCCVQVVDHDPDDDGDDPKDWDWDWDADPNGTYIYIYID

Secondary structure (DSSP, 8-state):
-------SS-----SSTTTT--SEEEEEE----TTSSHHHHHHHHHHS----S-----S--EEEEEEEETTEEEEEEEE-

InterPro domains:
  IPR001806 Small GTPase [PF00071] (27-79)
  IPR027417 P-loop containing nucleoside triphosphate hydrolase [G3DSA:3.40.50.300] (1-80)
  IPR027417 P-loop containing nucleoside triphosphate hydrolase [SSF52540] (21-79)
  IPR050305 Small GTPase superfamily, Rab [PTHR47980] (15-79)